Protein AF-A0A183BR18-F1 (afdb_monomer)

Solvent-accessible surface area (backbone atoms only — not comparable to full-atom values): 9149 Å² total; per-residue (Å²): 138,85,84,83,82,84,71,94,64,62,79,75,52,67,68,52,76,55,53,41,71,35,22,53,70,82,41,82,70,49,74,39,53,55,71,64,49,30,76,49,10,68,58,46,33,59,34,50,76,68,72,48,44,61,46,79,71,57,68,68,60,30,59,74,52,66,32,65,70,49,44,51,53,36,49,55,34,46,53,20,70,75,44,60,68,92,79,36,83,63,46,81,83,46,77,81,48,36,61,48,31,41,54,50,22,58,78,47,48,24,60,67,52,37,50,53,44,50,52,45,61,74,35,89,82,40,77,65,53,72,67,58,48,48,53,57,53,60,80,60,75,44,66,68,56,53,54,53,50,53,59,66,73,73,112

InterPro domains:
  IPR000210 BTB/POZ domain [PF00651] (22-123)
  IPR011333 SKP1/BTB/POZ domain superfamily [G3DSA:3.30.710.10] (20-148)
  IPR011333 SKP1/BTB/POZ domain superfamily [SSF54695] (23-123)

Sequence (155 aa):
MSIHITADVPFGLLEMAKSRALYVNDEELIHVNENLLMAHSARLQDLFAKNEYNVGIDPSLVAAIGGLDLVRKTFKRMISLLYPPAYMDYQPIDDESLKPVLLLAKHFRIPAAINICMDYLASDECQKPPLEKRDIARDNEFHVLKAMYERKMGQ

Mean predicted aligned error: 10.16 Å

Radius of gyration: 18.19 Å; Cα contacts (8 Å, |Δi|>4): 151; chains: 1; bounding box: 66×39×39 Å

Structure (mmCIF, N/CA/C/O backbone):
data_AF-A0A183BR18-F1
#
_entry.id   AF-A0A183BR18-F1
#
loop_
_atom_site.group_PDB
_atom_site.id
_atom_site.type_symbol
_atom_site.label_atom_id
_atom_site.label_alt_id
_atom_site.label_comp_id
_atom_site.label_asym_id
_atom_site.label_entity_id
_atom_site.label_seq_id
_atom_site.pdbx_PDB_ins_code
_atom_site.Cartn_x
_atom_site.Cartn_y
_atom_site.Cartn_z
_atom_site.occupancy
_atom_site.B_iso_or_equiv
_atom_site.auth_seq_id
_atom_site.auth_comp_id
_atom_site.auth_asym_id
_atom_site.auth_atom_id
_atom_site.pdbx_PDB_model_num
ATOM 1 N N . MET A 1 1 ? 39.973 -10.768 -22.038 1.00 30.67 1 MET A N 1
ATOM 2 C CA . MET A 1 1 ? 39.993 -11.846 -21.030 1.00 30.67 1 MET A CA 1
ATOM 3 C C . MET A 1 1 ? 38.703 -11.704 -20.244 1.00 30.67 1 MET A C 1
ATOM 5 O O . MET A 1 1 ? 38.575 -10.745 -19.498 1.00 30.67 1 MET A O 1
ATOM 9 N N . SER A 1 2 ? 37.705 -12.532 -20.541 1.00 28.09 2 SER A N 1
ATOM 10 C CA . SER A 1 2 ? 36.358 -12.392 -19.976 1.00 28.09 2 SER A CA 1
ATOM 11 C C . SER A 1 2 ? 36.200 -13.401 -18.846 1.00 28.09 2 SER A C 1
ATOM 13 O O . SER A 1 2 ? 36.416 -14.592 -19.056 1.00 28.09 2 SER A O 1
ATOM 15 N N . ILE A 1 3 ? 35.889 -12.917 -17.645 1.00 27.91 3 ILE A N 1
ATOM 16 C CA . ILE A 1 3 ? 35.675 -13.751 -16.462 1.00 27.91 3 ILE A CA 1
ATOM 17 C C . ILE A 1 3 ? 34.225 -14.238 -16.497 1.00 27.91 3 ILE A C 1
ATOM 19 O O . ILE A 1 3 ? 33.299 -13.433 -16.437 1.00 27.91 3 ILE A O 1
ATOM 23 N N . HIS A 1 4 ? 34.035 -15.552 -16.606 1.00 27.94 4 HIS A N 1
ATOM 24 C CA . HIS A 1 4 ? 32.746 -16.197 -16.377 1.00 27.94 4 HIS A CA 1
ATOM 25 C C . HIS A 1 4 ? 32.586 -16.440 -14.874 1.00 27.94 4 HIS A C 1
ATOM 27 O O . HIS A 1 4 ? 33.318 -17.238 -14.294 1.00 27.94 4 HIS A O 1
ATOM 33 N N . ILE A 1 5 ? 31.640 -15.743 -14.246 1.00 31.77 5 ILE A N 1
ATOM 34 C CA . ILE A 1 5 ? 31.216 -16.025 -12.872 1.00 31.77 5 ILE A CA 1
ATOM 35 C C . ILE A 1 5 ? 30.062 -17.026 -12.960 1.00 31.77 5 ILE A C 1
ATOM 37 O O . ILE A 1 5 ? 28.923 -16.654 -13.231 1.00 31.77 5 ILE A O 1
ATOM 41 N N . THR A 1 6 ? 30.361 -18.310 -12.777 1.00 39.50 6 THR A N 1
ATOM 42 C CA . THR A 1 6 ? 29.360 -19.340 -12.469 1.00 39.50 6 THR A CA 1
ATOM 43 C C . THR A 1 6 ? 29.013 -19.231 -10.992 1.00 39.50 6 THR A C 1
ATOM 45 O O . THR A 1 6 ? 29.814 -19.609 -10.141 1.00 39.50 6 THR A O 1
ATOM 48 N N . ALA A 1 7 ? 27.839 -18.682 -10.689 1.00 34.41 7 ALA A N 1
ATOM 49 C CA . ALA A 1 7 ? 27.249 -18.778 -9.364 1.00 34.41 7 ALA A CA 1
ATOM 50 C C . ALA A 1 7 ? 26.277 -19.964 -9.356 1.00 34.41 7 ALA A C 1
ATOM 52 O O . ALA A 1 7 ? 25.366 -20.021 -10.181 1.00 34.41 7 ALA A O 1
ATOM 53 N N . ASP A 1 8 ? 26.486 -20.904 -8.434 1.00 38.88 8 ASP A N 1
ATOM 54 C CA . ASP A 1 8 ? 25.475 -21.865 -7.995 1.00 38.88 8 ASP A CA 1
ATOM 55 C C . ASP A 1 8 ? 24.309 -21.078 -7.394 1.00 38.88 8 ASP A C 1
ATOM 57 O O . ASP A 1 8 ? 24.326 -20.706 -6.219 1.00 38.88 8 ASP A O 1
ATOM 61 N N . VAL A 1 9 ? 23.320 -20.740 -8.219 1.00 38.94 9 VAL A N 1
ATOM 62 C CA . VAL A 1 9 ? 22.158 -19.987 -7.761 1.00 38.94 9 VAL A CA 1
ATOM 63 C C . VAL A 1 9 ? 21.025 -20.969 -7.469 1.00 38.94 9 VAL A C 1
ATOM 65 O O . VAL A 1 9 ? 20.590 -21.664 -8.391 1.00 38.94 9 VAL A O 1
ATOM 68 N N . PRO A 1 10 ? 20.539 -21.076 -6.214 1.00 37.97 10 PRO A N 1
ATOM 69 C CA . PRO A 1 10 ? 19.418 -21.951 -5.896 1.00 37.97 10 PRO A CA 1
ATOM 70 C C . PRO A 1 10 ? 18.219 -21.558 -6.759 1.00 37.97 10 PRO A C 1
ATOM 72 O O . PRO A 1 10 ? 18.015 -20.382 -7.049 1.00 37.97 10 PRO A O 1
ATOM 75 N N . PHE A 1 11 ? 17.426 -22.548 -7.164 1.00 40.00 11 PHE A N 1
ATOM 76 C CA . PHE A 1 11 ? 16.364 -22.456 -8.179 1.00 40.00 11 PHE A CA 1
ATOM 77 C C . PHE A 1 11 ? 15.391 -21.256 -8.015 1.00 40.00 11 PHE A C 1
ATOM 79 O O . PHE A 1 11 ? 14.798 -20.818 -8.995 1.00 40.00 11 PHE A O 1
ATOM 86 N N . GLY A 1 12 ? 15.276 -20.666 -6.816 1.00 43.28 12 GLY A N 1
ATOM 87 C CA . GLY A 1 12 ? 14.507 -19.439 -6.543 1.00 43.28 12 GLY A CA 1
ATOM 88 C C . GLY A 1 12 ? 15.116 -18.117 -7.051 1.00 43.28 12 GLY A C 1
ATOM 89 O O . GLY A 1 12 ? 14.392 -17.143 -7.225 1.00 43.28 12 GLY A O 1
ATOM 90 N N . LEU A 1 13 ? 16.416 -18.062 -7.349 1.00 40.62 13 LEU A N 1
ATOM 91 C CA . LEU A 1 13 ? 17.099 -16.872 -7.886 1.00 40.62 13 LEU A CA 1
ATOM 92 C C . LEU A 1 13 ? 16.987 -16.744 -9.416 1.00 40.62 13 LEU A C 1
ATOM 94 O O . LEU A 1 13 ? 17.239 -15.673 -9.964 1.00 40.62 13 LEU A O 1
ATOM 98 N N . LEU A 1 14 ? 16.555 -17.794 -10.120 1.00 38.38 14 LEU A N 1
ATOM 99 C CA . LEU A 1 14 ? 16.240 -17.711 -11.551 1.00 38.38 14 LEU A CA 1
ATOM 100 C C . LEU A 1 14 ? 14.981 -16.868 -11.817 1.00 38.38 14 LEU A C 1
ATOM 102 O O . LEU A 1 14 ? 14.904 -16.204 -12.848 1.00 38.38 14 LEU A O 1
ATOM 106 N N . GLU A 1 15 ? 14.044 -16.791 -10.864 1.00 46.50 15 GLU A N 1
ATOM 107 C CA . GLU A 1 15 ? 12.943 -15.815 -10.922 1.00 46.50 15 GLU A CA 1
ATOM 108 C C . GLU A 1 15 ? 13.403 -14.375 -10.639 1.00 46.50 15 GLU A C 1
ATOM 110 O O . GLU A 1 15 ? 12.777 -13.423 -11.109 1.00 46.50 15 GLU A O 1
ATOM 115 N N . MET A 1 16 ? 14.535 -14.190 -9.945 1.00 45.28 16 MET A N 1
ATOM 116 C CA . MET A 1 16 ? 15.127 -12.867 -9.698 1.00 45.28 16 MET A CA 1
ATOM 117 C C . MET A 1 16 ? 15.774 -12.251 -10.948 1.00 45.28 16 MET A C 1
ATOM 119 O O . MET A 1 16 ? 16.070 -11.057 -10.953 1.00 45.28 16 MET A O 1
ATOM 123 N N . ALA A 1 17 ? 15.923 -13.010 -12.040 1.00 46.31 17 ALA A N 1
ATOM 124 C CA . ALA A 1 17 ? 16.471 -12.524 -13.311 1.00 46.31 17 ALA A CA 1
ATOM 125 C C . ALA A 1 17 ? 15.600 -11.453 -14.013 1.00 46.31 17 ALA A C 1
ATOM 127 O O . ALA A 1 17 ? 16.009 -10.910 -15.037 1.00 46.31 17 ALA A O 1
ATOM 128 N N . LYS A 1 18 ? 14.415 -11.126 -13.475 1.00 56.66 18 LYS A N 1
ATOM 129 C CA . LYS A 1 18 ? 13.530 -10.046 -13.958 1.00 56.66 18 LYS A CA 1
ATOM 130 C C . LYS A 1 18 ? 13.271 -8.959 -12.911 1.00 56.66 18 LYS A C 1
ATOM 132 O O . LYS A 1 18 ? 12.268 -8.250 -12.984 1.00 56.66 18 LYS A O 1
ATOM 137 N N . SER A 1 19 ? 14.147 -8.849 -11.914 1.00 67.25 19 SER A N 1
ATOM 138 C CA . SER A 1 19 ? 14.066 -7.774 -10.934 1.00 67.25 19 SER A CA 1
ATOM 139 C C . SER A 1 19 ? 14.456 -6.446 -11.586 1.00 67.25 19 SER A C 1
ATOM 141 O O . SER A 1 19 ? 15.575 -6.311 -12.085 1.00 67.25 19 SER A O 1
ATOM 143 N N . ARG A 1 20 ? 13.544 -5.470 -11.625 1.00 74.81 20 ARG A N 1
ATOM 144 C CA . ARG A 1 20 ? 13.814 -4.121 -12.150 1.00 74.81 20 ARG A CA 1
ATOM 145 C C . ARG A 1 20 ? 13.702 -3.087 -11.042 1.00 74.81 20 ARG A C 1
ATOM 147 O O . ARG A 1 20 ? 12.909 -3.247 -10.117 1.00 74.81 20 ARG A O 1
ATOM 154 N N . ALA A 1 21 ? 14.524 -2.046 -11.127 1.00 78.50 21 ALA A N 1
ATOM 155 C CA . ALA A 1 21 ? 14.426 -0.908 -10.225 1.00 78.50 21 ALA A CA 1
ATOM 156 C C . ALA A 1 21 ? 13.123 -0.152 -10.507 1.00 78.50 21 ALA A C 1
ATOM 158 O O . ALA A 1 21 ? 12.844 0.205 -11.652 1.00 78.50 21 ALA A O 1
ATOM 159 N N . LEU A 1 22 ? 12.327 0.063 -9.463 1.00 81.06 22 LEU A N 1
ATOM 160 C CA . LEU A 1 22 ? 11.153 0.921 -9.497 1.00 81.06 22 LEU A CA 1
ATOM 161 C C . LEU A 1 22 ? 11.499 2.252 -8.837 1.00 81.06 22 LEU A C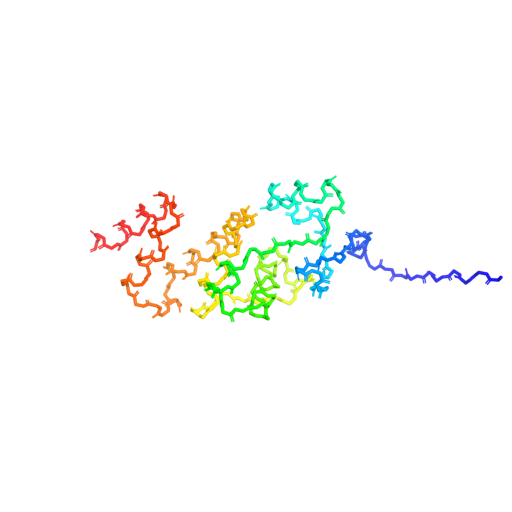 1
ATOM 163 O O . LEU A 1 22 ? 12.058 2.283 -7.739 1.00 81.06 22 LEU A O 1
ATOM 167 N N . TYR A 1 23 ? 11.122 3.340 -9.491 1.00 82.00 23 TYR A N 1
ATOM 168 C CA . TYR A 1 23 ? 11.364 4.703 -9.048 1.00 82.00 23 TYR A CA 1
ATOM 169 C C . TYR A 1 23 ? 10.038 5.345 -8.658 1.00 82.00 23 TYR A C 1
ATOM 171 O O . TYR A 1 23 ? 9.002 5.081 -9.271 1.00 82.00 23 TYR A O 1
ATOM 179 N N . VAL A 1 24 ? 10.065 6.193 -7.636 1.00 81.00 24 VAL A N 1
ATOM 180 C CA . VAL A 1 24 ? 8.930 7.042 -7.262 1.00 81.00 24 VAL A CA 1
ATOM 181 C C . VAL A 1 24 ? 9.409 8.480 -7.320 1.00 81.00 24 VAL A C 1
ATOM 183 O O . VAL A 1 24 ? 10.277 8.859 -6.536 1.00 81.00 24 VAL A O 1
ATOM 186 N N . ASN A 1 25 ? 8.842 9.260 -8.241 1.00 81.88 25 ASN A N 1
ATOM 187 C CA . ASN A 1 25 ? 9.286 10.622 -8.553 1.00 81.88 25 ASN A CA 1
ATOM 188 C C . ASN A 1 25 ? 10.812 10.696 -8.763 1.00 81.88 25 ASN A C 1
ATOM 190 O O . ASN A 1 25 ? 11.500 11.440 -8.072 1.00 81.88 25 ASN A O 1
ATOM 194 N N . ASP A 1 26 ? 11.322 9.883 -9.695 1.00 79.00 26 ASP A N 1
ATOM 195 C CA . ASP A 1 26 ? 12.732 9.831 -10.137 1.00 79.00 26 ASP A CA 1
ATOM 196 C C . ASP A 1 26 ? 13.755 9.317 -9.109 1.00 79.00 26 ASP A C 1
ATOM 198 O O . ASP A 1 26 ? 14.917 9.106 -9.453 1.00 79.00 26 ASP A O 1
ATOM 202 N N . GLU A 1 27 ? 13.343 9.028 -7.875 1.00 79.19 27 GLU A N 1
ATOM 203 C CA . GLU A 1 27 ? 14.225 8.428 -6.875 1.00 79.19 27 GLU A CA 1
ATOM 204 C C . GLU A 1 27 ? 14.022 6.914 -6.794 1.00 79.19 27 GLU A C 1
ATOM 206 O O . GLU A 1 27 ? 12.898 6.418 -6.651 1.00 79.19 27 GLU A O 1
ATOM 211 N N . GLU A 1 28 ? 15.132 6.176 -6.887 1.00 74.56 28 GLU A N 1
ATOM 212 C CA . GLU A 1 28 ? 15.127 4.717 -6.829 1.00 74.56 28 GLU A CA 1
ATOM 213 C C . GLU A 1 28 ? 14.578 4.247 -5.485 1.00 74.56 28 GLU A C 1
ATOM 215 O O . GLU A 1 28 ? 15.045 4.641 -4.412 1.00 74.56 28 GLU A O 1
ATOM 220 N N . LEU A 1 29 ? 13.557 3.395 -5.543 1.00 74.00 29 LEU A N 1
ATOM 221 C CA . LEU A 1 29 ? 12.864 2.931 -4.358 1.00 74.00 29 LEU A CA 1
ATOM 222 C C . LEU A 1 29 ? 13.370 1.552 -3.936 1.00 74.00 29 LEU A C 1
ATOM 224 O O . LEU A 1 29 ? 13.887 1.392 -2.825 1.00 74.00 29 LEU A O 1
ATOM 228 N N . ILE A 1 30 ? 13.135 0.562 -4.798 1.00 74.38 30 ILE A N 1
ATOM 229 C CA . ILE A 1 30 ? 13.374 -0.866 -4.572 1.00 74.38 30 ILE A CA 1
ATOM 230 C C . ILE A 1 30 ? 13.506 -1.599 -5.906 1.00 74.38 30 ILE A C 1
ATOM 232 O O . ILE A 1 30 ? 12.921 -1.201 -6.914 1.00 74.38 30 ILE A O 1
ATOM 236 N N . HIS A 1 31 ? 14.198 -2.731 -5.870 1.00 77.50 31 HIS A N 1
ATOM 237 C CA . HIS A 1 31 ? 14.136 -3.730 -6.925 1.00 77.50 31 HIS A CA 1
ATOM 238 C C . HIS A 1 31 ? 12.903 -4.622 -6.730 1.00 77.50 31 HIS A C 1
ATOM 240 O O . HIS A 1 31 ? 12.670 -5.123 -5.629 1.00 77.50 31 HIS A O 1
ATOM 246 N N . VAL A 1 32 ? 12.107 -4.805 -7.785 1.00 76.75 32 VAL A N 1
ATOM 247 C CA . VAL A 1 32 ? 10.849 -5.566 -7.752 1.00 76.75 32 VAL A CA 1
ATOM 248 C C . VAL A 1 32 ? 10.779 -6.578 -8.887 1.00 76.75 32 VAL A C 1
ATOM 250 O O . VAL A 1 32 ? 11.256 -6.325 -9.992 1.00 76.75 32 VAL A O 1
ATOM 253 N N . ASN A 1 33 ? 10.109 -7.704 -8.643 1.00 81.44 33 ASN A N 1
ATOM 254 C CA . ASN A 1 33 ? 9.674 -8.609 -9.699 1.00 81.44 33 ASN A CA 1
ATOM 255 C C . ASN A 1 33 ? 8.450 -8.002 -10.400 1.00 81.44 33 ASN A C 1
ATOM 257 O O . ASN A 1 33 ? 7.339 -8.008 -9.862 1.00 81.44 33 ASN A O 1
ATOM 261 N N . GLU A 1 34 ? 8.660 -7.475 -11.609 1.00 81.69 34 GLU A N 1
ATOM 262 C CA . GLU A 1 34 ? 7.603 -6.822 -12.388 1.00 81.69 34 GLU A CA 1
ATOM 263 C C . GLU A 1 34 ? 6.414 -7.761 -12.639 1.00 81.69 34 GLU A C 1
ATOM 265 O O . GLU A 1 34 ? 5.272 -7.340 -12.490 1.00 81.69 34 GLU A O 1
ATOM 270 N N . ASN A 1 35 ? 6.648 -9.054 -12.903 1.00 81.62 35 ASN A N 1
ATOM 271 C CA . ASN A 1 35 ? 5.570 -10.010 -13.193 1.00 81.62 35 ASN A CA 1
ATOM 272 C C . ASN A 1 35 ? 4.635 -10.207 -12.001 1.00 81.62 35 ASN A C 1
ATOM 274 O O . ASN A 1 35 ? 3.420 -10.272 -12.187 1.00 81.62 35 ASN A O 1
ATOM 278 N N . LEU A 1 36 ? 5.188 -10.257 -10.785 1.00 81.25 36 LEU A N 1
ATOM 279 C CA . LEU A 1 36 ? 4.373 -10.369 -9.578 1.00 81.25 36 LEU A CA 1
ATOM 280 C C . LEU A 1 36 ? 3.499 -9.122 -9.410 1.00 81.25 36 LEU A C 1
ATOM 282 O O . LEU A 1 36 ? 2.299 -9.222 -9.180 1.00 81.25 36 LEU A O 1
ATOM 286 N N . LEU A 1 37 ? 4.081 -7.937 -9.589 1.00 83.12 37 LEU A N 1
ATOM 287 C CA . LEU A 1 37 ? 3.337 -6.686 -9.464 1.00 83.12 37 LEU A CA 1
ATOM 288 C C . LEU A 1 37 ? 2.258 -6.518 -10.541 1.00 83.12 37 LEU A C 1
ATOM 290 O O . LEU A 1 37 ? 1.157 -6.068 -10.223 1.00 83.12 37 LEU A O 1
ATOM 294 N N . MET A 1 38 ? 2.534 -6.923 -11.785 1.00 84.06 38 MET A N 1
ATOM 295 C CA . MET A 1 38 ? 1.539 -6.932 -12.866 1.00 84.06 38 MET A CA 1
ATOM 296 C C . MET A 1 38 ? 0.356 -7.846 -12.544 1.00 84.06 38 MET A C 1
ATOM 298 O O . MET A 1 38 ? -0.783 -7.479 -12.820 1.00 84.06 38 MET A O 1
ATOM 302 N N . ALA A 1 39 ? 0.600 -9.000 -11.914 1.00 84.12 39 ALA A N 1
ATOM 303 C CA . ALA A 1 39 ? -0.466 -9.919 -11.513 1.00 84.12 39 ALA A CA 1
ATOM 304 C C . ALA A 1 39 ? -1.420 -9.310 -10.467 1.00 84.12 39 ALA A C 1
ATOM 306 O O . ALA A 1 39 ? -2.582 -9.709 -10.385 1.00 84.12 39 ALA A O 1
ATOM 307 N N . HIS A 1 40 ? -0.955 -8.328 -9.688 1.00 83.75 40 HIS A N 1
ATOM 308 C CA . HIS A 1 40 ? -1.743 -7.671 -8.644 1.00 83.75 40 HIS A CA 1
ATOM 309 C C . HIS A 1 40 ? -2.358 -6.326 -9.055 1.00 83.75 40 HIS A C 1
ATOM 311 O O . HIS A 1 40 ? -3.215 -5.819 -8.328 1.00 83.75 40 HIS A O 1
ATOM 317 N N . SER A 1 41 ? -1.949 -5.731 -10.181 1.00 84.38 41 SER A N 1
ATOM 318 C CA . SER A 1 41 ? -2.472 -4.437 -10.630 1.00 84.38 41 SER A CA 1
ATOM 319 C C . SER A 1 41 ? -2.406 -4.253 -12.140 1.00 84.38 41 SER A C 1
ATOM 321 O O . SER A 1 41 ? -1.329 -4.149 -12.726 1.00 84.38 41 SER A O 1
ATOM 323 N N . ALA A 1 42 ? -3.581 -4.053 -12.745 1.00 81.81 42 ALA A N 1
ATOM 324 C CA . ALA A 1 42 ? -3.706 -3.648 -14.144 1.00 81.81 42 ALA A CA 1
ATOM 325 C C . ALA A 1 42 ? -2.997 -2.309 -14.430 1.00 81.81 42 ALA A C 1
ATOM 327 O O . ALA A 1 42 ? -2.440 -2.115 -15.502 1.00 81.81 42 ALA A O 1
ATOM 328 N N . ARG A 1 43 ? -2.953 -1.390 -13.454 1.00 83.31 43 ARG A N 1
ATOM 329 C CA . ARG A 1 43 ? -2.242 -0.112 -13.615 1.00 83.31 43 ARG A CA 1
ATOM 330 C C . ARG A 1 43 ? -0.726 -0.314 -13.663 1.00 83.31 43 ARG A C 1
ATOM 332 O O . ARG A 1 43 ? -0.062 0.354 -14.447 1.00 83.31 43 ARG A O 1
ATOM 339 N N . LEU A 1 44 ? -0.182 -1.214 -12.842 1.00 83.44 44 LEU A N 1
ATOM 340 C CA . LEU A 1 44 ? 1.241 -1.570 -12.897 1.00 83.44 44 LEU A CA 1
ATOM 341 C C . LEU A 1 44 ? 1.562 -2.382 -14.158 1.00 83.44 44 LEU A C 1
ATOM 343 O O . LEU A 1 44 ? 2.622 -2.191 -14.743 1.00 83.44 44 LEU A O 1
ATOM 347 N N . GLN A 1 45 ? 0.630 -3.216 -14.621 1.00 84.88 45 GLN A N 1
ATOM 348 C CA . GLN A 1 45 ? 0.721 -3.885 -15.918 1.00 84.88 45 GLN A CA 1
ATOM 349 C C . GLN A 1 45 ? 0.844 -2.888 -17.073 1.00 84.88 45 GLN A C 1
ATOM 351 O O . GLN A 1 45 ? 1.779 -3.002 -17.863 1.00 84.88 45 GLN A O 1
ATOM 356 N N . ASP A 1 46 ? -0.033 -1.885 -17.143 1.00 86.12 46 ASP A N 1
ATOM 357 C CA . ASP A 1 46 ? 0.0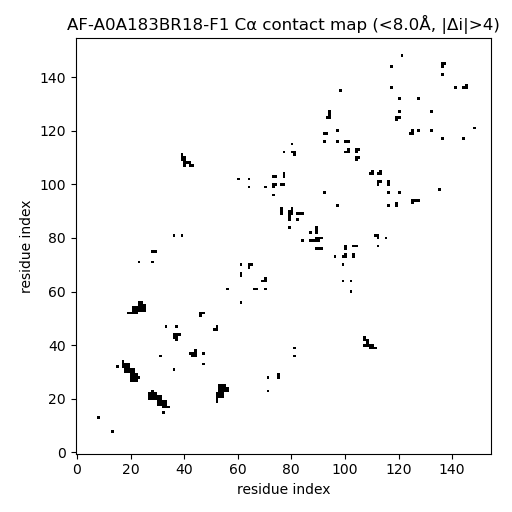24 -0.845 -18.178 1.00 86.12 46 ASP A CA 1
ATOM 358 C C . ASP A 1 46 ? 1.331 -0.040 -18.124 1.00 86.12 46 ASP A C 1
ATOM 360 O O . ASP A 1 46 ? 1.882 0.321 -19.166 1.00 86.12 46 ASP A O 1
ATOM 364 N N . LEU A 1 47 ? 1.825 0.242 -16.915 1.00 83.88 47 LEU A N 1
ATOM 365 C CA . LEU A 1 47 ? 3.074 0.967 -16.689 1.00 83.88 47 LEU A CA 1
ATOM 366 C C . LEU A 1 47 ? 4.283 0.165 -17.209 1.00 83.88 47 LEU A C 1
ATOM 368 O O . LEU A 1 47 ? 5.045 0.644 -18.051 1.00 83.88 47 LEU A O 1
ATOM 372 N N . PHE A 1 48 ? 4.422 -1.091 -16.779 1.00 83.81 48 PHE A N 1
ATOM 373 C CA . PHE A 1 48 ? 5.552 -1.934 -17.174 1.00 83.81 48 PHE A CA 1
ATOM 374 C C . PHE A 1 48 ? 5.491 -2.363 -18.641 1.00 83.81 48 PHE A C 1
ATOM 376 O O . PHE A 1 48 ? 6.534 -2.462 -19.286 1.00 83.81 48 PHE A O 1
ATOM 383 N N . ALA A 1 49 ? 4.296 -2.523 -19.220 1.00 83.19 49 ALA A N 1
ATOM 384 C CA . ALA A 1 49 ? 4.137 -2.781 -20.652 1.00 83.19 49 ALA A CA 1
ATOM 385 C C . ALA A 1 49 ? 4.726 -1.659 -21.530 1.00 83.19 49 ALA A C 1
ATOM 387 O O . ALA A 1 49 ? 5.149 -1.913 -22.657 1.00 83.19 49 ALA A O 1
ATOM 388 N N . LYS A 1 50 ? 4.799 -0.427 -21.010 1.00 84.88 50 LYS A N 1
ATOM 389 C CA . LYS A 1 50 ? 5.420 0.728 -21.680 1.00 84.88 50 LYS A CA 1
ATOM 390 C C . LYS A 1 50 ? 6.912 0.887 -21.375 1.00 84.88 50 LYS A C 1
ATOM 392 O O . LYS A 1 50 ? 7.521 1.840 -21.848 1.00 84.88 50 LYS A O 1
ATOM 39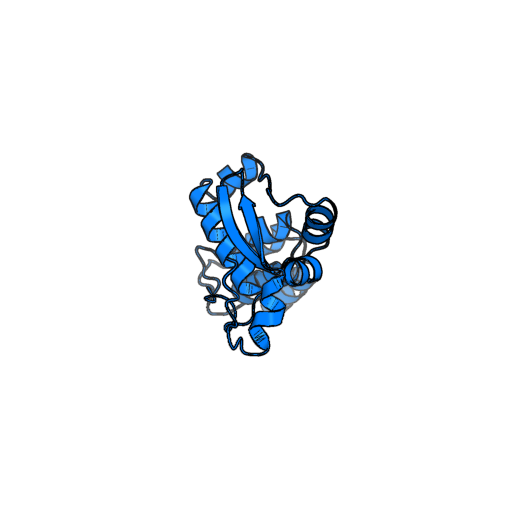7 N N . ASN A 1 51 ? 7.515 -0.035 -20.618 1.00 78.94 51 ASN A N 1
ATOM 398 C CA . ASN A 1 51 ? 8.850 0.113 -20.025 1.00 78.94 51 ASN A CA 1
ATOM 399 C C . ASN A 1 51 ? 8.992 1.388 -19.165 1.00 78.94 51 ASN A C 1
ATOM 401 O O . ASN A 1 51 ? 10.091 1.931 -19.038 1.00 78.94 51 ASN A O 1
ATOM 405 N N . GLU A 1 52 ? 7.898 1.871 -18.571 1.00 82.94 52 GLU A N 1
ATOM 406 C CA . GLU A 1 52 ? 7.937 2.969 -17.609 1.00 82.94 52 GLU A CA 1
ATOM 407 C C . GLU A 1 52 ? 8.194 2.384 -16.215 1.00 82.94 52 GLU A C 1
ATOM 409 O O . GLU A 1 52 ? 7.440 1.555 -15.715 1.00 82.94 52 GLU A O 1
ATOM 414 N N . TYR A 1 53 ? 9.291 2.798 -15.585 1.00 80.19 53 TYR A N 1
ATOM 415 C CA . TYR A 1 53 ? 9.665 2.348 -14.237 1.00 80.19 53 TYR A CA 1
ATOM 416 C C . TYR A 1 53 ? 9.687 3.492 -13.226 1.00 80.19 53 TYR A C 1
ATOM 418 O O . TYR A 1 53 ? 9.950 3.261 -12.050 1.00 80.19 53 TYR A O 1
ATOM 426 N N . ASN A 1 54 ? 9.385 4.714 -13.671 1.00 82.00 54 ASN A N 1
ATOM 427 C CA . ASN A 1 54 ? 9.166 5.848 -12.792 1.00 82.00 54 ASN A CA 1
ATOM 428 C C . ASN A 1 54 ? 7.673 6.067 -12.591 1.00 82.00 54 ASN A C 1
ATOM 430 O O . ASN A 1 54 ? 6.917 6.357 -13.518 1.00 82.00 54 ASN A O 1
ATOM 434 N N . VAL A 1 55 ? 7.267 5.920 -11.344 1.00 80.69 55 VAL A N 1
ATOM 435 C CA . VAL A 1 55 ? 5.906 6.101 -10.907 1.00 80.69 55 VAL A CA 1
ATOM 436 C C . VAL A 1 55 ? 5.753 7.531 -10.405 1.00 80.69 55 VAL A C 1
ATOM 438 O O . VAL A 1 55 ? 6.101 7.846 -9.266 1.00 80.69 55 VAL A O 1
ATOM 441 N N . GLY A 1 56 ? 5.218 8.399 -11.262 1.00 82.06 56 GLY A N 1
ATOM 442 C CA . GLY A 1 56 ? 4.845 9.756 -10.874 1.00 82.06 56 GLY A CA 1
ATOM 443 C C . GLY A 1 56 ? 3.662 9.741 -9.904 1.00 82.06 56 GLY A C 1
ATOM 444 O O . GLY A 1 56 ? 2.573 9.277 -10.249 1.00 82.06 56 GLY A O 1
ATOM 445 N N . ILE A 1 57 ? 3.868 10.256 -8.693 1.00 84.88 57 ILE A N 1
ATOM 446 C CA . ILE A 1 57 ? 2.831 10.440 -7.678 1.00 84.88 57 ILE A CA 1
ATOM 447 C C . ILE A 1 57 ? 2.478 11.923 -7.602 1.00 84.88 57 ILE A C 1
ATOM 449 O O . ILE A 1 57 ? 3.331 12.776 -7.353 1.00 84.88 57 ILE A O 1
ATOM 453 N N . ASP A 1 58 ? 1.195 12.206 -7.822 1.00 86.06 58 ASP A N 1
ATOM 454 C CA . ASP A 1 58 ? 0.647 13.559 -7.828 1.00 86.06 58 ASP A CA 1
ATOM 455 C C . ASP A 1 58 ? 0.880 14.289 -6.483 1.00 86.06 58 ASP A C 1
ATOM 457 O O . ASP A 1 58 ? 0.723 13.672 -5.420 1.00 86.06 58 A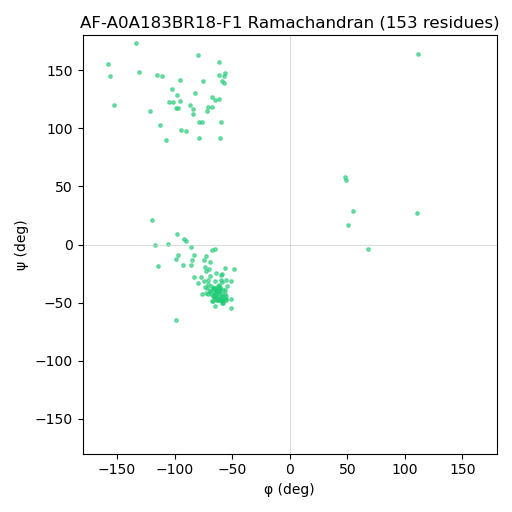SP A O 1
ATOM 461 N N . PRO A 1 59 ? 1.202 15.600 -6.492 1.00 87.00 59 PRO A N 1
ATOM 462 C CA . PRO A 1 59 ? 1.471 16.370 -5.277 1.00 87.00 59 PRO A CA 1
ATOM 463 C C . PRO A 1 59 ? 0.359 16.338 -4.223 1.00 87.00 59 PRO A C 1
ATOM 465 O O . PRO A 1 59 ? 0.662 16.402 -3.031 1.00 87.00 59 PRO A O 1
ATOM 468 N N . SER A 1 60 ? -0.914 16.214 -4.615 1.00 88.31 60 SER A N 1
ATOM 469 C CA . SER A 1 60 ? -2.022 16.125 -3.656 1.00 88.31 60 SER A CA 1
ATOM 470 C C . SER A 1 60 ? -1.971 14.829 -2.846 1.00 88.31 60 SER A C 1
ATOM 472 O O . SER A 1 60 ? -2.204 14.849 -1.638 1.00 88.31 60 SER A O 1
ATOM 474 N N . LEU A 1 61 ? -1.584 13.715 -3.476 1.00 87.38 61 LEU A N 1
ATOM 475 C CA . LEU A 1 61 ? -1.406 12.433 -2.800 1.00 87.38 61 LEU A CA 1
ATOM 476 C C . LEU A 1 61 ? -0.157 12.449 -1.912 1.00 87.38 61 LEU A C 1
ATOM 478 O O . LEU A 1 61 ? -0.196 11.939 -0.793 1.00 87.38 61 LEU A O 1
ATOM 482 N N . VAL A 1 62 ? 0.918 13.102 -2.367 1.00 88.62 62 VAL A N 1
ATOM 483 C CA . VAL A 1 62 ? 2.113 13.335 -1.543 1.00 88.62 62 VAL A CA 1
ATOM 484 C C . VAL A 1 62 ? 1.760 14.122 -0.280 1.00 88.62 62 VAL A C 1
ATOM 486 O O . VAL A 1 62 ? 2.126 13.713 0.823 1.00 88.62 62 VAL A O 1
ATOM 489 N N . ALA A 1 63 ? 1.009 15.215 -0.419 1.00 88.81 63 ALA A N 1
ATOM 490 C CA . ALA A 1 63 ? 0.567 16.031 0.707 1.00 88.81 63 ALA A CA 1
ATOM 491 C C . ALA A 1 63 ? -0.370 15.259 1.651 1.00 88.81 63 ALA A C 1
ATOM 493 O O . ALA A 1 63 ? -0.200 15.328 2.865 1.00 88.81 63 ALA A O 1
ATOM 494 N N . ALA A 1 64 ? -1.311 14.479 1.108 1.00 87.19 64 ALA A N 1
ATOM 495 C CA . ALA A 1 64 ? -2.257 13.687 1.895 1.00 87.19 64 ALA A CA 1
ATOM 496 C C . ALA A 1 64 ? -1.586 12.582 2.728 1.00 87.19 64 ALA A C 1
ATOM 498 O O . ALA A 1 64 ? -2.087 12.233 3.796 1.00 87.19 64 ALA A O 1
ATOM 499 N N . ILE A 1 65 ? -0.472 12.027 2.243 1.00 89.75 65 ILE A N 1
ATOM 500 C CA . ILE A 1 65 ? 0.301 11.007 2.962 1.00 89.75 65 ILE A CA 1
ATOM 501 C C . ILE A 1 65 ? 1.255 11.636 3.982 1.00 89.75 65 ILE A C 1
ATOM 503 O O . ILE A 1 65 ? 1.523 11.010 5.000 1.00 89.75 65 ILE A O 1
ATOM 507 N N . GLY A 1 66 ? 1.721 12.866 3.760 1.00 92.06 66 GLY A N 1
ATOM 508 C CA . GLY A 1 66 ? 2.631 13.565 4.675 1.00 92.06 66 GLY A CA 1
ATOM 509 C C . GLY A 1 66 ? 4.049 13.746 4.133 1.00 92.06 66 GLY A C 1
ATOM 510 O O . GLY A 1 66 ? 4.996 13.846 4.908 1.00 92.06 66 GLY A O 1
ATOM 511 N N . GLY A 1 67 ? 4.209 13.791 2.808 1.00 91.75 67 GLY A N 1
ATOM 512 C CA . GLY A 1 67 ? 5.478 14.083 2.141 1.00 91.75 67 GLY A CA 1
ATOM 513 C C . GLY A 1 67 ? 6.076 12.894 1.392 1.00 91.75 67 GLY A C 1
ATOM 514 O O . GLY A 1 67 ? 5.690 11.739 1.583 1.00 91.75 67 GLY A O 1
ATOM 515 N N . LEU A 1 68 ? 7.037 13.188 0.511 1.00 89.38 68 LEU A N 1
ATOM 516 C CA . LEU A 1 68 ? 7.598 12.209 -0.424 1.00 89.38 68 LEU A CA 1
ATOM 517 C C . LEU A 1 68 ? 8.325 11.062 0.295 1.00 89.38 68 LEU A C 1
ATOM 519 O O . LEU A 1 68 ? 8.196 9.907 -0.097 1.00 89.38 68 LEU A O 1
ATOM 523 N N . ASP A 1 69 ? 9.033 11.345 1.387 1.00 90.25 69 ASP A N 1
ATOM 524 C CA . ASP A 1 69 ? 9.722 10.313 2.172 1.00 90.25 69 ASP A CA 1
ATOM 525 C C . ASP A 1 69 ? 8.760 9.285 2.759 1.00 90.25 69 ASP A C 1
ATOM 527 O O . ASP A 1 69 ? 9.030 8.080 2.732 1.00 90.25 69 ASP A O 1
ATOM 531 N N . LEU A 1 70 ? 7.619 9.752 3.268 1.00 91.19 70 LEU A N 1
ATOM 532 C CA . LEU A 1 70 ? 6.601 8.871 3.812 1.00 91.19 70 LEU A CA 1
ATOM 533 C C . LEU A 1 70 ? 5.914 8.091 2.693 1.00 91.19 70 LEU A C 1
ATOM 535 O O . LEU A 1 70 ? 5.809 6.877 2.809 1.00 91.19 70 LEU A O 1
ATOM 539 N N . VAL A 1 71 ? 5.586 8.731 1.565 1.00 91.12 71 VAL A N 1
ATOM 540 C CA . VAL A 1 71 ? 5.084 8.044 0.359 1.00 91.12 71 VAL A CA 1
ATOM 541 C C . VAL A 1 71 ? 5.991 6.885 -0.040 1.00 91.12 71 VAL A C 1
ATOM 543 O O . VAL A 1 71 ? 5.512 5.777 -0.266 1.00 91.12 71 VAL A O 1
ATOM 546 N N . ARG A 1 72 ? 7.305 7.108 -0.072 1.00 89.38 72 ARG A N 1
ATOM 547 C CA . ARG A 1 72 ? 8.284 6.075 -0.419 1.00 89.38 72 ARG A CA 1
ATOM 548 C C . ARG A 1 72 ? 8.286 4.923 0.582 1.00 89.38 72 ARG A C 1
ATOM 550 O O . ARG A 1 72 ? 8.209 3.763 0.179 1.00 89.38 72 ARG A O 1
ATOM 557 N N . LYS A 1 73 ? 8.320 5.215 1.885 1.00 90.69 73 LYS A N 1
ATOM 558 C CA . LYS A 1 73 ? 8.236 4.185 2.938 1.00 90.69 73 LYS A CA 1
ATOM 559 C C . LYS A 1 73 ? 6.930 3.391 2.849 1.00 90.69 73 LYS A C 1
ATOM 561 O O . LYS A 1 73 ? 6.955 2.163 2.877 1.00 90.69 73 LYS A O 1
ATOM 566 N N . THR A 1 74 ? 5.807 4.082 2.679 1.00 92.81 74 THR A N 1
ATOM 567 C CA . THR A 1 74 ? 4.476 3.490 2.518 1.00 92.81 74 THR A CA 1
ATOM 568 C C . THR A 1 74 ? 4.400 2.615 1.273 1.00 92.81 74 THR A C 1
ATOM 570 O O . THR A 1 74 ? 3.829 1.531 1.336 1.00 92.81 74 THR A O 1
ATOM 573 N N . PHE A 1 75 ? 5.008 3.031 0.161 1.00 90.06 75 PHE A N 1
ATOM 574 C CA . PHE A 1 75 ? 5.047 2.231 -1.058 1.00 90.06 75 PHE A CA 1
ATOM 575 C C . PHE A 1 75 ? 5.814 0.926 -0.824 1.00 90.06 75 PHE A C 1
ATOM 577 O O . PHE A 1 75 ? 5.291 -0.141 -1.128 1.00 90.06 75 PHE A O 1
ATOM 584 N N . LYS A 1 76 ? 7.008 0.976 -0.209 1.00 88.00 76 LYS A N 1
ATOM 585 C CA . LYS A 1 76 ? 7.764 -0.243 0.146 1.00 88.00 76 LYS A CA 1
ATOM 586 C C . LYS A 1 76 ? 6.941 -1.182 1.028 1.00 88.00 76 LYS A C 1
ATOM 588 O O . LYS A 1 76 ? 6.861 -2.372 0.732 1.00 88.00 76 LYS A O 1
ATOM 593 N N . ARG A 1 77 ? 6.284 -0.640 2.059 1.00 91.88 77 ARG A N 1
ATOM 594 C CA . ARG A 1 77 ? 5.395 -1.408 2.942 1.00 91.88 77 ARG A CA 1
ATOM 595 C C . ARG A 1 77 ? 4.257 -2.062 2.159 1.00 91.88 77 ARG A C 1
ATOM 597 O O . ARG A 1 77 ? 4.080 -3.268 2.262 1.00 91.88 77 ARG A O 1
ATOM 604 N N . MET A 1 78 ? 3.548 -1.302 1.325 1.00 92.12 78 MET A N 1
ATOM 605 C CA . MET A 1 78 ? 2.463 -1.803 0.474 1.00 92.12 78 MET A CA 1
ATOM 606 C C . MET A 1 78 ? 2.919 -2.957 -0.424 1.00 92.12 78 MET A C 1
ATOM 608 O O . MET A 1 78 ? 2.216 -3.957 -0.530 1.00 92.12 78 MET A O 1
ATOM 612 N N . ILE A 1 79 ? 4.094 -2.836 -1.050 1.00 87.94 79 ILE A N 1
ATOM 613 C CA . ILE A 1 79 ? 4.657 -3.909 -1.873 1.00 87.94 79 ILE A CA 1
ATOM 614 C C . ILE A 1 79 ? 4.994 -5.136 -1.022 1.00 87.94 79 ILE A C 1
ATOM 616 O O . ILE A 1 79 ? 4.659 -6.241 -1.433 1.00 87.94 79 ILE A O 1
ATOM 620 N N . SER A 1 80 ? 5.561 -4.966 0.177 1.00 88.25 80 SER A N 1
ATOM 621 C CA . SER A 1 80 ? 5.894 -6.095 1.061 1.00 88.25 80 SER A CA 1
ATOM 622 C C . SER A 1 80 ? 4.685 -6.961 1.439 1.00 88.25 80 SER A C 1
ATOM 624 O O . SER A 1 80 ? 4.849 -8.150 1.680 1.00 88.25 80 SER A O 1
ATOM 626 N N . LEU A 1 81 ? 3.467 -6.403 1.414 1.00 89.38 81 LEU A N 1
ATOM 627 C CA . LEU A 1 81 ? 2.228 -7.154 1.654 1.00 89.38 81 LEU A CA 1
ATOM 628 C C . LEU A 1 81 ? 1.873 -8.134 0.527 1.00 89.38 81 LEU A C 1
ATOM 630 O O . LEU A 1 81 ? 1.074 -9.043 0.734 1.00 89.38 81 LEU A O 1
ATOM 634 N N . LEU A 1 82 ? 2.407 -7.917 -0.677 1.00 85.94 82 LEU A N 1
ATOM 635 C CA . LEU A 1 82 ? 2.128 -8.732 -1.864 1.00 85.94 82 LEU A CA 1
ATOM 636 C C . LEU A 1 82 ? 3.146 -9.859 -2.047 1.00 85.94 82 LEU A C 1
ATOM 638 O O . LEU A 1 82 ? 2.903 -10.796 -2.805 1.00 85.94 82 LEU A O 1
ATOM 642 N N . TYR A 1 83 ? 4.301 -9.751 -1.391 1.00 80.19 83 TYR A N 1
ATOM 643 C CA . TYR A 1 83 ? 5.381 -10.717 -1.516 1.00 80.19 83 TYR A CA 1
ATOM 644 C C . TYR A 1 83 ? 5.297 -11.754 -0.395 1.00 80.19 83 TYR A C 1
ATOM 646 O O . TYR A 1 83 ? 5.025 -11.404 0.756 1.00 80.19 83 TYR A O 1
ATOM 654 N N . PRO A 1 84 ? 5.589 -13.034 -0.681 1.00 72.44 84 PRO A N 1
ATOM 655 C CA . PRO A 1 84 ? 5.808 -13.999 0.381 1.00 72.44 84 PRO A CA 1
ATOM 656 C C . PRO A 1 84 ? 7.013 -13.563 1.242 1.00 72.44 84 PRO A C 1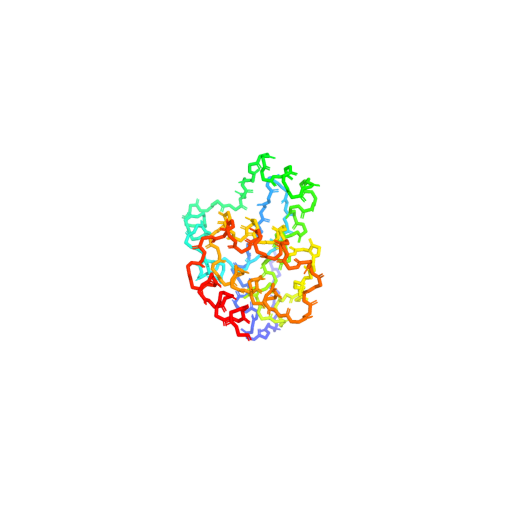
ATOM 658 O O . PRO A 1 84 ? 7.995 -13.065 0.682 1.00 72.44 84 PRO A O 1
ATOM 661 N N . PRO A 1 85 ? 7.009 -13.815 2.567 1.00 71.44 85 PRO A N 1
ATOM 662 C CA . PRO A 1 85 ? 8.068 -13.357 3.479 1.00 71.44 85 PRO A CA 1
ATOM 663 C C . PRO A 1 85 ? 9.491 -13.809 3.113 1.00 71.44 85 PRO A C 1
ATOM 665 O O . PRO A 1 85 ? 10.464 -13.213 3.553 1.00 71.44 85 PRO A O 1
ATOM 668 N N . ALA A 1 86 ? 9.628 -14.861 2.301 1.00 70.50 86 ALA A N 1
ATOM 669 C CA . ALA A 1 86 ? 10.918 -15.343 1.814 1.00 70.50 86 ALA A CA 1
ATOM 670 C C . ALA A 1 86 ? 11.603 -14.395 0.806 1.00 70.50 86 ALA A C 1
ATOM 672 O O . ALA A 1 86 ? 12.788 -14.568 0.532 1.00 70.50 86 ALA A O 1
ATOM 673 N N . TYR A 1 87 ? 10.875 -13.429 0.236 1.00 67.25 87 TYR A N 1
ATOM 674 C CA . TYR A 1 87 ? 11.357 -12.582 -0.863 1.00 67.25 87 TYR A CA 1
ATOM 675 C C . TYR A 1 87 ? 11.509 -11.105 -0.489 1.00 67.25 87 TYR A C 1
ATOM 677 O O . TYR A 1 87 ? 12.182 -10.363 -1.202 1.00 67.25 87 TYR A O 1
ATOM 685 N N . MET A 1 88 ? 10.876 -10.664 0.596 1.00 75.38 88 MET A N 1
ATOM 686 C CA . MET A 1 88 ? 10.933 -9.286 1.071 1.00 75.38 88 MET A CA 1
ATOM 687 C C . MET A 1 88 ? 10.638 -9.254 2.568 1.00 75.38 88 MET A C 1
ATOM 689 O O . MET A 1 88 ? 9.785 -10.009 3.035 1.00 75.38 88 MET A O 1
ATOM 693 N N . ASP A 1 89 ? 11.295 -8.352 3.300 1.00 81.75 89 ASP A N 1
ATOM 694 C CA . ASP A 1 89 ? 1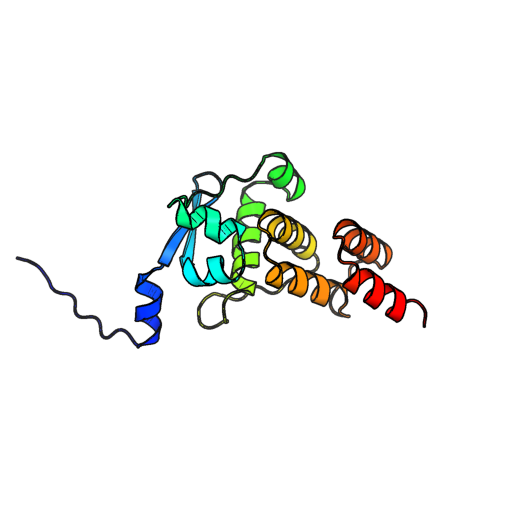0.983 -8.109 4.710 1.00 81.75 89 ASP A CA 1
ATOM 695 C C . ASP A 1 89 ? 9.525 -7.654 4.839 1.00 81.75 89 ASP A C 1
ATOM 697 O O . ASP A 1 89 ? 9.172 -6.524 4.487 1.00 81.75 89 ASP A O 1
ATOM 701 N N . TYR A 1 90 ? 8.671 -8.560 5.314 1.00 83.19 90 TYR A N 1
ATOM 702 C CA . TYR A 1 90 ? 7.249 -8.305 5.493 1.00 83.19 90 TYR A CA 1
ATOM 703 C C . TYR A 1 90 ? 7.036 -7.233 6.562 1.00 83.19 90 TYR A C 1
ATOM 705 O O . TYR A 1 90 ? 7.477 -7.375 7.705 1.00 83.19 90 TYR A O 1
ATOM 713 N N . GLN A 1 91 ? 6.332 -6.164 6.195 1.00 87.94 91 GLN A N 1
ATOM 714 C CA . GLN A 1 91 ? 5.960 -5.097 7.113 1.00 87.94 91 GLN A CA 1
ATOM 715 C C . GLN A 1 91 ? 4.439 -5.099 7.306 1.00 87.94 91 GLN A C 1
ATOM 717 O O . GLN A 1 91 ? 3.728 -4.627 6.414 1.00 87.94 91 GLN A O 1
ATOM 722 N N . PRO A 1 92 ? 3.924 -5.615 8.440 1.00 88.56 92 PRO A N 1
ATOM 723 C CA . PRO A 1 92 ? 2.489 -5.648 8.689 1.00 88.56 92 PRO A CA 1
ATOM 724 C C . PRO A 1 92 ? 1.885 -4.242 8.726 1.00 88.56 92 PRO A C 1
ATOM 726 O O . PRO A 1 92 ? 2.568 -3.244 8.977 1.00 88.56 92 PRO A O 1
ATOM 729 N N . ILE A 1 93 ? 0.579 -4.184 8.475 1.00 94.06 93 ILE A N 1
ATOM 730 C CA . ILE A 1 93 ? -0.200 -2.962 8.648 1.00 94.06 93 ILE A CA 1
ATOM 731 C C . ILE A 1 93 ? -0.452 -2.719 10.133 1.00 94.06 93 ILE A C 1
ATOM 733 O O . ILE A 1 93 ? -0.707 -3.643 10.899 1.00 94.06 93 ILE A O 1
ATOM 737 N N . ASP A 1 94 ? -0.375 -1.448 10.501 1.00 94.94 94 ASP A N 1
ATOM 738 C CA . ASP A 1 94 ? -0.661 -0.904 11.822 1.00 94.94 94 ASP A CA 1
ATOM 739 C C . ASP A 1 94 ? -1.559 0.343 11.676 1.00 94.94 94 ASP A C 1
ATOM 741 O O . ASP A 1 94 ? -1.819 0.820 10.564 1.00 94.94 94 ASP A O 1
ATOM 745 N N . ASP A 1 95 ? -2.039 0.896 12.791 1.00 94.06 95 ASP A N 1
ATOM 746 C CA . ASP A 1 95 ? -2.946 2.051 12.786 1.00 94.06 95 ASP A CA 1
ATOM 747 C C . ASP A 1 95 ? -2.357 3.306 12.119 1.00 94.06 95 ASP A C 1
ATOM 749 O O . ASP A 1 95 ? -3.107 4.112 11.552 1.00 94.06 95 ASP A O 1
ATOM 753 N N . GLU A 1 96 ? -1.035 3.486 12.174 1.00 93.88 96 GLU A N 1
ATOM 754 C CA . GLU A 1 96 ? -0.345 4.633 11.575 1.00 93.88 96 GLU A CA 1
ATOM 755 C C . GLU A 1 96 ? -0.237 4.488 10.053 1.00 93.88 96 GLU A C 1
ATOM 757 O O . GLU A 1 96 ? -0.490 5.433 9.302 1.00 93.88 96 GLU A O 1
ATOM 762 N N . SER A 1 97 ? 0.098 3.289 9.579 1.00 94.88 97 SER A N 1
ATOM 763 C CA . SER A 1 97 ? 0.319 3.004 8.160 1.00 94.88 97 SER A CA 1
ATOM 764 C C . SER A 1 97 ? -0.943 2.656 7.386 1.00 94.88 97 SER A C 1
ATOM 766 O O . SER A 1 97 ? -0.940 2.785 6.160 1.00 94.88 97 SER A O 1
ATOM 768 N N . LEU A 1 98 ? -2.029 2.282 8.066 1.00 94.50 98 LEU A N 1
ATOM 769 C CA . LEU A 1 98 ? -3.282 1.871 7.441 1.00 94.50 98 LEU A CA 1
ATOM 770 C C . LEU A 1 98 ? -3.784 2.876 6.400 1.00 94.50 98 LEU A C 1
ATOM 772 O O . LEU A 1 98 ? -4.010 2.519 5.245 1.00 94.50 98 LEU A O 1
ATOM 776 N N . LYS A 1 99 ? -3.945 4.146 6.788 1.00 92.88 99 LYS A N 1
ATOM 777 C CA . LYS A 1 99 ? -4.492 5.174 5.892 1.00 92.88 99 LYS A CA 1
ATOM 778 C C . LYS A 1 99 ? -3.538 5.492 4.727 1.00 92.88 99 LYS A C 1
ATOM 780 O O . LYS A 1 99 ? -4.006 5.463 3.588 1.00 92.88 99 LYS A O 1
ATOM 785 N N . PRO A 1 100 ? -2.230 5.737 4.948 1.00 94.62 100 PRO A N 1
ATOM 786 C CA . PRO A 1 100 ? -1.271 5.902 3.857 1.00 94.62 100 PRO A CA 1
ATOM 787 C C . PRO A 1 100 ? -1.231 4.729 2.871 1.00 94.62 100 PRO A C 1
ATOM 789 O O . PRO A 1 100 ? -1.271 4.949 1.659 1.00 94.62 100 PRO A O 1
ATOM 792 N N . VAL A 1 101 ? -1.175 3.485 3.363 1.00 95.56 101 VAL A N 1
ATOM 793 C CA . VAL A 1 101 ? -1.104 2.302 2.491 1.00 95.56 101 VAL A CA 1
ATOM 794 C C . VAL A 1 101 ? -2.387 2.157 1.688 1.00 95.56 101 VAL A C 1
ATOM 796 O O . VAL A 1 101 ? -2.323 1.932 0.482 1.00 95.56 101 VAL A O 1
ATOM 799 N N . LEU A 1 102 ? -3.545 2.369 2.312 1.00 93.62 102 LEU A N 1
ATOM 800 C CA . LEU A 1 102 ? -4.833 2.296 1.633 1.00 93.62 102 LEU A CA 1
ATOM 801 C C . LEU A 1 102 ? -4.965 3.352 0.521 1.00 93.62 102 LEU A C 1
ATOM 803 O O . LEU A 1 102 ? -5.457 3.044 -0.566 1.00 93.62 102 LEU A O 1
ATOM 807 N N . LEU A 1 103 ? -4.476 4.579 0.748 1.00 92.38 103 LEU A N 1
ATOM 808 C CA . LEU A 1 103 ? -4.428 5.632 -0.273 1.00 92.38 103 LEU A CA 1
ATOM 809 C C . LEU A 1 103 ? -3.570 5.230 -1.482 1.00 92.38 103 LEU A C 1
ATOM 811 O O . LEU A 1 103 ? -4.020 5.368 -2.623 1.00 92.38 103 LEU A O 1
ATOM 815 N N . LEU A 1 104 ? -2.365 4.696 -1.251 1.00 92.00 104 LEU A N 1
ATOM 816 C CA . LEU A 1 104 ? -1.508 4.219 -2.341 1.00 92.00 104 LEU A CA 1
ATOM 817 C C . LEU A 1 104 ? -2.113 3.006 -3.050 1.00 92.00 104 LEU A C 1
ATOM 819 O O . LEU A 1 104 ? -2.151 2.980 -4.277 1.00 92.00 104 LEU A O 1
ATOM 823 N N . A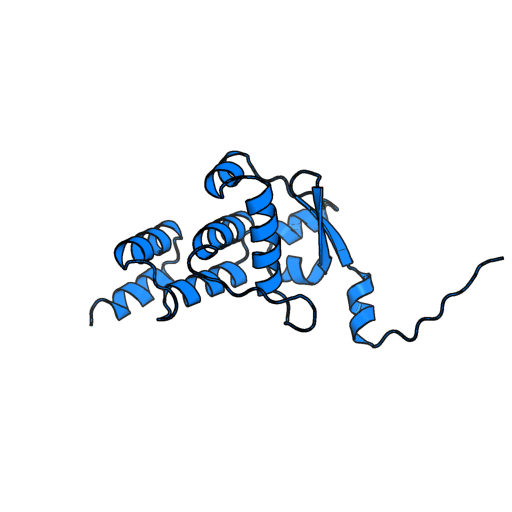LA A 1 105 ? -2.642 2.032 -2.313 1.00 91.88 105 ALA A N 1
ATOM 824 C CA . ALA A 1 105 ? -3.212 0.818 -2.888 1.00 91.88 105 ALA A CA 1
ATOM 825 C C . ALA A 1 105 ? -4.397 1.132 -3.813 1.00 91.88 105 ALA A C 1
ATOM 827 O O . ALA A 1 105 ? -4.529 0.532 -4.880 1.00 91.88 105 ALA A O 1
ATOM 828 N N . LYS A 1 106 ? -5.210 2.135 -3.465 1.00 88.81 106 LYS A N 1
ATOM 829 C CA . LYS A 1 106 ? -6.265 2.677 -4.335 1.00 88.81 106 LYS A CA 1
ATOM 830 C C . LYS A 1 106 ? -5.705 3.371 -5.565 1.00 88.81 106 LYS A C 1
ATOM 832 O O . LYS A 1 106 ? -6.140 3.075 -6.676 1.00 88.81 106 LYS A O 1
ATOM 837 N N . HIS A 1 107 ? -4.729 4.260 -5.378 1.00 88.12 107 HIS A N 1
ATOM 838 C CA . HIS A 1 107 ? -4.087 4.964 -6.486 1.00 88.12 107 HIS A CA 1
ATOM 839 C C . HIS A 1 107 ? -3.495 3.979 -7.505 1.00 88.12 107 HIS A C 1
ATOM 841 O O . HIS A 1 107 ? -3.682 4.136 -8.712 1.00 88.12 107 HIS A O 1
ATOM 847 N N . PHE A 1 108 ? -2.846 2.920 -7.017 1.00 86.94 108 PHE A N 1
ATOM 848 C CA . PHE A 1 108 ? -2.257 1.863 -7.833 1.00 86.94 108 PHE A CA 1
ATOM 849 C C . PHE A 1 108 ? -3.223 0.751 -8.225 1.00 86.94 108 PHE A C 1
ATOM 851 O O . PHE A 1 108 ? -2.826 -0.135 -8.974 1.00 86.94 108 PHE A O 1
ATOM 858 N N . ARG A 1 109 ? -4.483 0.800 -7.777 1.00 88.12 109 ARG A N 1
ATOM 859 C CA . ARG A 1 109 ? -5.496 -0.237 -8.012 1.00 88.12 109 ARG A CA 1
ATOM 860 C C . ARG A 1 109 ? -4.952 -1.637 -7.711 1.00 88.12 109 ARG A C 1
ATOM 862 O O . ARG A 1 109 ? -4.921 -2.484 -8.597 1.00 88.12 109 ARG A O 1
ATOM 869 N N . ILE A 1 110 ? -4.495 -1.846 -6.478 1.00 89.00 110 ILE A N 1
ATOM 870 C CA . ILE A 1 110 ? -3.957 -3.117 -5.972 1.00 89.00 110 ILE A CA 1
ATOM 871 C C . ILE A 1 110 ? -4.991 -3.733 -5.012 1.00 89.00 110 ILE A C 1
ATOM 873 O O . ILE A 1 110 ? -4.940 -3.457 -3.811 1.00 89.00 110 ILE A O 1
ATOM 877 N N . PRO A 1 111 ? -5.943 -4.564 -5.486 1.00 87.19 111 PRO A N 1
ATOM 878 C CA . PRO A 1 111 ? -7.045 -5.047 -4.653 1.00 87.19 111 PRO A CA 1
ATOM 879 C C . PRO A 1 111 ? -6.576 -5.878 -3.458 1.00 87.19 111 PRO A C 1
ATOM 881 O O . PRO A 1 111 ? -7.155 -5.776 -2.385 1.00 87.19 111 PRO A O 1
ATOM 884 N N . ALA A 1 112 ? -5.500 -6.656 -3.619 1.00 88.88 112 ALA A N 1
ATOM 885 C CA . ALA A 1 112 ? -4.939 -7.466 -2.540 1.00 88.88 112 ALA A CA 1
ATOM 886 C C . ALA A 1 112 ? -4.481 -6.606 -1.348 1.00 88.88 112 ALA A C 1
ATOM 888 O O . ALA A 1 112 ? -4.872 -6.876 -0.217 1.00 88.88 112 ALA A O 1
ATOM 889 N N . ALA A 1 113 ? -3.732 -5.528 -1.601 1.00 91.75 113 ALA A N 1
ATOM 890 C CA . ALA A 1 113 ? -3.298 -4.608 -0.549 1.00 91.75 113 ALA A CA 1
ATOM 891 C C . ALA A 1 113 ? -4.484 -3.870 0.092 1.00 91.75 113 ALA A C 1
ATOM 893 O O . ALA A 1 113 ? -4.507 -3.688 1.307 1.00 91.75 113 ALA A O 1
ATOM 894 N N . ILE A 1 114 ? -5.496 -3.496 -0.702 1.00 91.38 114 ILE A N 1
ATOM 895 C CA . ILE A 1 114 ? -6.720 -2.892 -0.164 1.00 91.38 114 ILE A CA 1
ATOM 896 C C . ILE A 1 114 ? -7.435 -3.866 0.780 1.00 91.38 114 ILE A C 1
ATOM 898 O O . ILE A 1 114 ? -7.778 -3.480 1.894 1.00 91.38 114 ILE A O 1
ATOM 902 N N . ASN A 1 115 ? -7.621 -5.122 0.370 1.00 90.06 115 ASN A N 1
ATOM 903 C CA . ASN A 1 115 ? -8.273 -6.135 1.198 1.00 90.06 115 ASN A CA 1
ATOM 904 C C . ASN A 1 115 ? -7.516 -6.354 2.512 1.00 90.06 115 ASN A C 1
ATOM 906 O O . ASN A 1 115 ? -8.141 -6.314 3.563 1.00 90.06 115 ASN A O 1
ATOM 910 N N . ILE A 1 116 ? -6.182 -6.456 2.474 1.00 92.44 116 ILE A N 1
ATOM 911 C CA . ILE A 1 116 ? -5.350 -6.583 3.683 1.00 92.44 116 ILE A CA 1
ATOM 912 C C . ILE A 1 116 ? -5.563 -5.396 4.636 1.00 92.44 116 ILE A C 1
ATOM 914 O O . ILE A 1 116 ? -5.752 -5.588 5.836 1.00 92.44 116 ILE A O 1
ATOM 918 N N . CYS A 1 117 ? -5.583 -4.163 4.119 1.00 93.81 117 CYS A N 1
ATOM 919 C CA . CYS A 1 117 ? -5.878 -2.980 4.930 1.00 93.81 117 CYS A CA 1
ATOM 920 C C . CYS A 1 117 ? -7.282 -3.028 5.549 1.00 93.81 117 CYS A C 1
ATOM 922 O O . CYS A 1 117 ? -7.467 -2.635 6.700 1.00 93.81 117 CYS A O 1
ATOM 924 N N . MET A 1 118 ? -8.276 -3.492 4.797 1.00 90.69 118 MET A N 1
ATOM 925 C CA . MET A 1 118 ? -9.656 -3.561 5.271 1.00 90.69 118 MET A CA 1
ATOM 926 C C . MET A 1 118 ? -9.878 -4.689 6.284 1.00 90.69 118 MET A C 1
ATOM 928 O O . MET A 1 118 ? -10.610 -4.490 7.253 1.00 90.69 118 MET A O 1
ATOM 932 N N . ASP A 1 119 ? -9.210 -5.827 6.108 1.00 91.88 119 ASP A N 1
ATOM 933 C CA . ASP A 1 119 ? -9.199 -6.925 7.074 1.00 91.88 119 ASP A CA 1
ATOM 934 C C . ASP A 1 119 ? -8.556 -6.470 8.387 1.00 91.88 119 ASP A C 1
ATOM 936 O O . ASP A 1 119 ? -9.133 -6.676 9.457 1.00 91.88 119 ASP A O 1
ATOM 940 N N . TYR A 1 120 ? -7.430 -5.748 8.314 1.00 94.19 120 TYR A N 1
ATOM 941 C CA . TYR A 1 120 ? -6.820 -5.122 9.487 1.00 94.19 120 TYR A CA 1
ATOM 942 C C . TYR A 1 120 ? -7.781 -4.137 10.166 1.00 94.19 120 TYR A C 1
ATOM 944 O O . TYR A 1 120 ? -8.007 -4.234 11.371 1.00 94.19 120 TYR A O 1
ATOM 952 N N . LEU A 1 121 ? -8.416 -3.234 9.407 1.00 93.88 121 LEU A N 1
ATOM 953 C CA . LEU A 1 121 ? -9.377 -2.258 9.937 1.00 93.88 121 LEU A CA 1
ATOM 954 C C . LEU A 1 121 ? -10.533 -2.933 10.705 1.00 93.88 121 LEU A C 1
ATOM 956 O O . LEU A 1 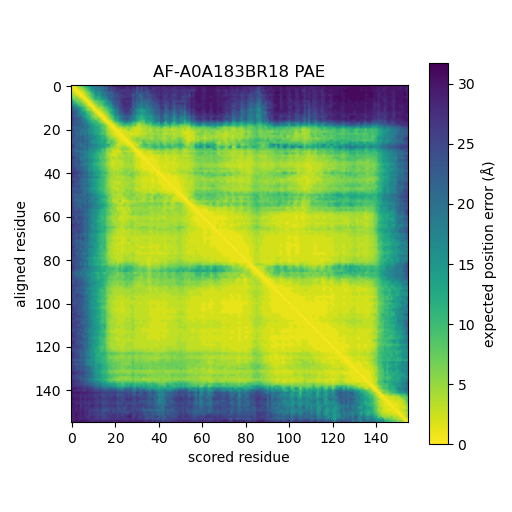121 ? -10.987 -2.422 11.735 1.00 93.88 121 LEU A O 1
ATOM 960 N N . ALA A 1 122 ? -11.007 -4.075 10.200 1.00 89.00 122 ALA A N 1
ATOM 961 C CA . ALA A 1 122 ? -12.097 -4.861 10.775 1.00 89.00 122 ALA A CA 1
ATOM 962 C C . ALA A 1 122 ? -11.669 -5.805 11.915 1.00 89.00 122 ALA A C 1
ATOM 964 O O . ALA A 1 122 ? -12.541 -6.405 12.555 1.00 89.00 122 ALA A O 1
ATOM 965 N N . SER A 1 123 ? -10.365 -5.955 12.148 1.00 92.12 123 SER A N 1
ATOM 966 C CA . SER A 1 123 ? -9.805 -6.777 13.218 1.00 92.12 123 SER A CA 1
ATOM 967 C C . SER A 1 123 ? -9.852 -6.071 14.578 1.00 92.12 123 SER A C 1
ATOM 969 O O . SER A 1 123 ? -9.989 -4.843 14.667 1.00 92.12 123 SER A O 1
ATOM 971 N N . ASP A 1 124 ? -9.686 -6.865 15.637 1.00 91.31 124 ASP A N 1
ATOM 972 C CA . ASP A 1 124 ? -9.560 -6.378 17.016 1.00 91.31 124 ASP A CA 1
ATOM 973 C C . ASP A 1 124 ? -8.179 -5.751 17.290 1.00 91.31 124 ASP A C 1
ATOM 975 O O . ASP A 1 124 ? -7.998 -5.055 18.288 1.00 91.31 124 ASP A O 1
ATOM 979 N N . GLU A 1 125 ? -7.207 -5.960 16.394 1.00 91.75 125 GLU A N 1
ATOM 980 C CA . GLU A 1 125 ? -5.863 -5.383 16.493 1.00 91.75 125 GLU A CA 1
ATOM 981 C C . GLU A 1 125 ? -5.851 -3.894 16.139 1.00 91.75 125 GLU A C 1
ATOM 983 O O . GLU A 1 125 ? -5.070 -3.133 16.709 1.00 91.75 125 GLU A O 1
ATOM 988 N N . CYS A 1 126 ? -6.738 -3.457 15.241 1.00 93.00 126 CYS A N 1
ATOM 989 C CA . CYS A 1 126 ? -6.865 -2.051 14.875 1.00 93.00 126 CYS A CA 1
ATOM 990 C C . CYS A 1 126 ? -7.511 -1.257 16.020 1.00 93.00 126 CYS A C 1
ATOM 992 O O . CYS A 1 126 ? -8.697 -1.445 16.320 1.00 93.00 126 CYS A O 1
ATOM 994 N N . GLN A 1 127 ? -6.760 -0.328 16.618 1.00 94.75 127 GLN A N 1
ATOM 995 C CA . GLN A 1 127 ? -7.197 0.474 17.768 1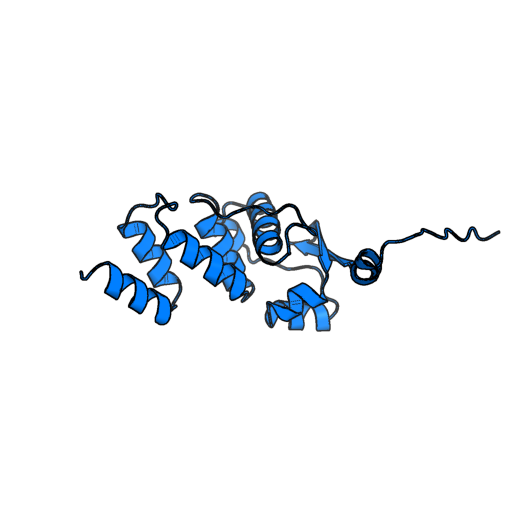.00 94.75 127 GLN A CA 1
ATOM 996 C C . GLN A 1 127 ? -7.848 1.800 17.357 1.00 94.75 127 GLN A C 1
ATOM 998 O O . GLN A 1 127 ? -8.220 2.607 18.214 1.00 94.75 127 GLN A O 1
ATOM 1003 N N . LYS A 1 128 ? -8.041 2.041 16.052 1.00 90.19 128 LYS A N 1
ATOM 1004 C CA . LYS A 1 128 ? -8.751 3.236 15.581 1.00 90.19 128 LYS A CA 1
ATOM 1005 C C . LYS A 1 128 ? -10.162 3.337 16.175 1.00 90.19 128 LYS A C 1
ATOM 1007 O O . LYS A 1 128 ? -10.886 2.337 16.209 1.00 90.19 128 LYS A O 1
ATOM 1012 N N . PRO A 1 129 ? -10.614 4.541 16.572 1.00 91.44 129 PRO A N 1
ATOM 1013 C CA . PRO A 1 129 ? -11.966 4.742 17.078 1.00 91.44 129 PRO A CA 1
ATOM 1014 C C . PRO A 1 129 ? -13.041 4.275 16.080 1.00 91.44 129 PRO A C 1
ATOM 1016 O O . PRO A 1 129 ? -12.866 4.455 14.872 1.00 91.44 129 PRO A O 1
ATOM 1019 N N . PRO A 1 130 ? -14.202 3.763 16.538 1.00 87.31 130 PRO A N 1
ATOM 1020 C CA . PRO A 1 130 ? -15.254 3.255 15.650 1.00 87.31 130 PRO A CA 1
ATOM 1021 C C . PRO A 1 130 ? -15.721 4.250 14.581 1.00 87.31 130 PRO A C 1
ATOM 1023 O O . PRO A 1 130 ? -16.026 3.854 13.457 1.00 87.31 130 PRO A O 1
ATOM 1026 N N . LEU A 1 131 ? -15.768 5.545 14.912 1.00 85.94 131 LEU A N 1
ATOM 1027 C CA . LEU A 1 131 ? -16.135 6.590 13.957 1.00 85.94 131 LEU A CA 1
ATOM 1028 C C . LEU A 1 131 ? -15.090 6.726 12.841 1.00 85.94 131 LEU A C 1
ATOM 1030 O O . LEU A 1 131 ? -15.451 6.727 11.670 1.00 85.94 131 LEU A O 1
ATOM 1034 N N . GLU A 1 132 ? -13.803 6.732 13.194 1.00 87.69 132 GLU A N 1
ATOM 1035 C CA . GLU A 1 132 ? -12.711 6.788 12.219 1.00 87.69 132 GLU A CA 1
ATOM 1036 C C . GLU A 1 132 ? -12.691 5.531 11.340 1.00 87.69 132 GLU A C 1
ATOM 1038 O O . GLU A 1 132 ? -12.521 5.632 10.126 1.00 87.69 132 GLU A O 1
ATOM 1043 N N . LYS A 1 133 ? -12.958 4.348 11.915 1.00 86.75 133 LYS A N 1
ATOM 1044 C CA . LYS A 1 133 ? -13.095 3.113 11.128 1.00 86.75 133 LYS A CA 1
ATOM 1045 C C . LYS A 1 133 ? -14.213 3.218 10.089 1.00 86.75 133 LYS A C 1
ATOM 1047 O O . LYS A 1 133 ? -14.029 2.808 8.944 1.00 86.75 133 LYS A O 1
ATOM 1052 N N . ARG A 1 134 ? -15.360 3.793 10.468 1.00 83.38 134 ARG A N 1
ATOM 1053 C CA . ARG A 1 134 ? -16.490 4.026 9.553 1.00 83.38 134 ARG A CA 1
ATOM 1054 C C . ARG A 1 134 ? -16.141 5.012 8.447 1.00 83.38 134 ARG A C 1
ATOM 1056 O O . ARG A 1 134 ? -16.468 4.737 7.295 1.00 83.38 134 ARG A O 1
ATOM 1063 N N . ASP A 1 135 ? -15.488 6.122 8.777 1.00 86.31 135 ASP A N 1
ATOM 1064 C CA . ASP A 1 135 ? -15.086 7.121 7.784 1.00 86.31 135 ASP A CA 1
ATOM 1065 C C . ASP A 1 135 ? -14.092 6.527 6.779 1.00 86.31 135 ASP A C 1
ATOM 1067 O O . ASP A 1 135 ? -14.312 6.620 5.571 1.00 86.31 135 ASP A O 1
ATOM 1071 N N . ILE A 1 136 ? -13.077 5.799 7.264 1.00 85.31 136 ILE A N 1
ATOM 1072 C CA . ILE A 1 136 ? -12.139 5.074 6.401 1.00 85.31 136 ILE A CA 1
ATOM 1073 C C . ILE A 1 136 ? -12.897 4.077 5.517 1.00 85.31 136 ILE A C 1
ATOM 1075 O O . ILE A 1 136 ? -12.706 4.081 4.307 1.00 85.31 136 ILE A O 1
ATOM 1079 N N . ALA A 1 137 ? -13.792 3.251 6.060 1.00 81.50 137 ALA A N 1
ATOM 1080 C CA . ALA A 1 137 ? -14.527 2.275 5.254 1.00 81.50 137 ALA A CA 1
ATOM 1081 C C . ALA A 1 137 ? -15.438 2.928 4.194 1.00 81.50 137 ALA A C 1
ATOM 1083 O O . ALA A 1 137 ? -15.511 2.441 3.062 1.00 81.50 137 ALA A O 1
ATOM 1084 N N . ARG A 1 138 ? -16.111 4.037 4.532 1.00 78.25 138 ARG A N 1
ATOM 1085 C CA . ARG A 1 138 ? -17.028 4.752 3.630 1.00 78.25 138 ARG A CA 1
ATOM 1086 C C . ARG A 1 138 ? -16.299 5.341 2.431 1.00 78.25 138 ARG A C 1
ATOM 1088 O O . ARG A 1 138 ? -16.757 5.164 1.305 1.00 78.25 138 ARG A O 1
ATOM 1095 N N . ASP A 1 139 ? -15.156 5.973 2.664 1.00 73.06 139 ASP A N 1
ATOM 1096 C CA . ASP A 1 139 ? -14.363 6.621 1.616 1.00 73.06 139 ASP A CA 1
ATOM 1097 C C . ASP A 1 139 ? -13.750 5.607 0.630 1.00 73.06 139 ASP A C 1
ATOM 1099 O O . ASP A 1 139 ? -13.093 5.986 -0.340 1.00 73.06 139 ASP A O 1
ATOM 1103 N N . ASN A 1 140 ? -13.915 4.302 0.877 1.00 63.75 140 ASN A N 1
ATOM 1104 C CA . ASN A 1 140 ? -13.316 3.217 0.110 1.00 63.75 140 ASN A CA 1
ATOM 1105 C C . ASN A 1 140 ? -14.279 2.460 -0.815 1.00 63.75 140 ASN A C 1
ATOM 1107 O O . ASN A 1 140 ? -13.811 1.565 -1.503 1.00 63.75 140 ASN A O 1
ATOM 1111 N N . GLU A 1 141 ? -15.567 2.819 -0.889 1.00 57.66 141 GLU A N 1
ATOM 1112 C CA . GLU A 1 141 ? -16.546 2.279 -1.865 1.00 57.66 141 GLU A CA 1
ATOM 1113 C C . GLU A 1 141 ? -16.633 0.736 -1.972 1.00 57.66 141 GLU A C 1
ATOM 1115 O O . GLU A 1 141 ? -17.234 0.194 -2.900 1.00 57.66 141 GLU A O 1
ATOM 1120 N N . PHE A 1 142 ? -16.120 -0.022 -0.999 1.00 53.22 142 PHE A N 1
ATOM 1121 C CA . PHE A 1 142 ? -16.337 -1.466 -0.949 1.00 53.22 142 PHE A CA 1
ATOM 1122 C C . PHE A 1 142 ? -17.730 -1.741 -0.392 1.00 53.22 142 PHE A C 1
ATOM 1124 O O . PHE A 1 142 ? -17.922 -1.901 0.815 1.00 53.22 142 PHE A O 1
ATOM 1131 N N . HIS A 1 143 ? -18.714 -1.844 -1.287 1.00 48.75 143 HIS A N 1
ATOM 1132 C CA . HIS A 1 143 ? -20.077 -2.264 -0.944 1.00 48.75 143 HIS A CA 1
ATOM 1133 C C . HIS A 1 143 ? -20.103 -3.571 -0.129 1.00 48.75 143 HIS A C 1
ATOM 1135 O O . HIS A 1 143 ? -20.947 -3.732 0.750 1.00 48.75 143 HIS A O 1
ATOM 1141 N N . VAL A 1 144 ? -19.135 -4.467 -0.360 1.00 48.06 144 VAL A N 1
ATOM 1142 C CA . VAL A 1 144 ? -18.980 -5.737 0.368 1.00 48.06 144 VAL A CA 1
ATOM 1143 C C . VAL A 1 144 ? -18.579 -5.517 1.833 1.00 48.06 144 VAL A C 1
ATOM 1145 O O . VAL A 1 144 ? -19.160 -6.131 2.723 1.00 48.06 144 VAL A O 1
ATOM 1148 N N . LEU A 1 145 ? -17.656 -4.593 2.113 1.00 47.84 145 LEU A N 1
ATOM 1149 C CA . LEU A 1 145 ? -17.187 -4.307 3.474 1.00 47.84 145 LEU A CA 1
ATOM 1150 C C . LEU A 1 145 ? -18.147 -3.412 4.250 1.00 47.84 145 LEU A C 1
ATOM 1152 O O . LEU A 1 145 ? -18.329 -3.631 5.443 1.00 47.84 145 LEU A O 1
ATOM 1156 N N . LYS A 1 146 ? -18.840 -2.482 3.579 1.00 49.69 146 LYS A N 1
ATOM 1157 C CA . LYS A 1 146 ? -19.983 -1.776 4.171 1.00 49.69 146 LYS A CA 1
ATOM 1158 C C . LYS A 1 146 ? -21.032 -2.781 4.661 1.00 49.69 146 LYS A C 1
ATOM 1160 O O . LYS A 1 146 ? -21.419 -2.723 5.820 1.00 49.69 146 LYS A O 1
ATOM 1165 N N . ALA A 1 147 ? -21.392 -3.766 3.834 1.00 52.59 147 ALA A N 1
ATOM 1166 C CA . ALA A 1 147 ? -22.339 -4.813 4.215 1.00 52.59 147 ALA A CA 1
ATOM 1167 C C . ALA A 1 147 ? -21.815 -5.736 5.334 1.00 52.59 147 ALA A C 1
ATOM 1169 O O . ALA A 1 147 ? -22.587 -6.135 6.205 1.00 52.59 147 ALA A O 1
ATOM 1170 N N . MET A 1 148 ? -20.521 -6.077 5.350 1.00 53.47 148 MET A N 1
ATOM 1171 C CA . MET A 1 148 ? -19.923 -6.875 6.435 1.00 53.47 148 MET A CA 1
ATOM 1172 C C . MET A 1 148 ? -19.843 -6.097 7.756 1.00 53.47 148 MET A C 1
ATOM 1174 O O . MET A 1 148 ? -20.145 -6.654 8.809 1.00 53.47 148 MET A O 1
ATOM 1178 N N . TYR A 1 149 ? -19.494 -4.811 7.709 1.00 55.44 149 TYR A N 1
ATOM 1179 C CA . TYR A 1 149 ? -19.393 -3.942 8.882 1.00 55.44 149 TYR A CA 1
ATOM 1180 C C . TYR A 1 149 ? -20.775 -3.579 9.449 1.00 55.44 149 TYR A C 1
ATOM 1182 O O . TYR A 1 149 ? -20.983 -3.648 10.658 1.00 55.44 149 TYR A O 1
ATOM 1190 N N . GLU A 1 150 ? -21.757 -3.279 8.590 1.00 60.88 150 GLU A N 1
ATOM 1191 C CA . GLU A 1 150 ? -23.157 -3.059 8.987 1.00 60.88 150 GLU A CA 1
ATOM 1192 C C . GLU A 1 150 ? -23.780 -4.318 9.611 1.00 60.88 150 GLU A C 1
ATOM 1194 O O . GLU A 1 150 ? -24.520 -4.208 10.586 1.00 60.88 150 GLU A O 1
ATOM 1199 N N . ARG A 1 151 ? -23.431 -5.521 9.129 1.00 57.62 151 ARG A N 1
ATOM 1200 C CA . ARG A 1 151 ? -23.860 -6.790 9.748 1.00 57.62 151 ARG A CA 1
ATOM 1201 C C . ARG A 1 151 ? -23.223 -7.049 11.114 1.00 57.62 151 ARG A C 1
ATOM 1203 O O . ARG A 1 151 ? -23.893 -7.607 11.972 1.00 57.62 151 ARG A O 1
ATOM 1210 N N . LYS A 1 152 ? -21.959 -6.660 11.320 1.00 50.12 152 LYS A N 1
ATOM 1211 C CA . LYS A 1 152 ? -21.241 -6.846 12.597 1.00 50.12 152 LYS A CA 1
ATOM 1212 C C . LYS A 1 152 ? -21.642 -5.835 13.679 1.00 50.12 152 LYS A C 1
ATOM 1214 O O . LYS A 1 152 ? -21.530 -6.156 14.850 1.00 50.12 152 LYS A O 1
ATOM 1219 N N . MET A 1 153 ? -22.079 -4.631 13.299 1.00 51.94 153 MET A N 1
ATOM 1220 C CA . MET A 1 153 ? -22.461 -3.551 14.231 1.00 51.94 153 MET A CA 1
ATOM 1221 C C . MET A 1 153 ? -23.974 -3.464 14.504 1.00 51.94 153 MET A C 1
ATOM 1223 O O . MET A 1 153 ? -24.393 -2.649 15.323 1.00 51.94 153 MET A O 1
ATOM 1227 N N . GLY A 1 154 ? -24.793 -4.216 13.762 1.00 48.75 154 GLY A N 1
ATOM 1228 C CA . GLY A 1 154 ? -26.253 -4.283 13.910 1.00 48.75 154 GLY A CA 1
ATOM 1229 C C . GLY A 1 154 ? -26.759 -5.481 14.727 1.00 48.75 154 GLY A C 1
ATOM 1230 O O . GLY A 1 154 ? -27.963 -5.733 14.726 1.00 48.75 154 GLY A O 1
ATOM 1231 N N . GLN A 1 155 ? -25.855 -6.223 15.372 1.00 41.59 155 GLN A N 1
ATOM 1232 C CA . GLN A 1 155 ? -26.124 -7.255 16.382 1.00 41.59 155 GLN A CA 1
ATOM 1233 C C . GLN A 1 155 ? -25.590 -6.774 17.729 1.00 41.59 155 GLN A C 1
ATOM 1235 O O . GLN A 1 155 ? -26.197 -7.155 18.752 1.00 41.59 155 GLN A O 1
#

Nearest PDB structures (foldseek):
  3e4u-assembly3_F  TM=7.013E-01  e=2.869E-02  Homo sapiens
  6wnx-assembly1_B  TM=5.231E-01  e=6.119E-02  Homo sapiens
  3v7d-assembly1_A  TM=4.419E-01  e=4.314E-02  Saccharomyces cerevisiae S288C
  3ogk-assembly1_A  TM=4.632E-01  e=1.962E-01  Arabidopsis thaliana

Secondary structure (DSSP, 8-state):
----------GGGSGGGGEEEEEETTEEEEEEEHHHHHHH-HHHHHHHHTT--EE---HHHHHHHTSHHHHHHHHHHHHHTTS-TTTS------TTTHHHHHHHHHHTT-HHHHHHHHHHHHSSS--S-HHHHHHHHHTTT-HHHHHHHHHHH--

Foldseek 3Di:
DDDDDDDPDPPVCVLVVQFDFAAEPNHTQDTDNLVLLVVQFVLSVVCVVVVHRYDYDDVVLQVVQPHDVSLSVLVLQLVLLSDDCVPHPHDADAQSSLQNNCSVCVVRVGVSSNVSSLVCLVDPRHPDDPVVSVVSVVVNPPPVSVVVVCVVVVD

pLDDT: mean 77.02, std 18.37, range [27.91, 95.56]

Organism: Globodera pallida (NCBI:txid36090)